Protein AF-A0AB33C5B0-F1 (afdb_monomer_lite)

pLDDT: mean 85.09, std 11.02, range [50.0, 95.81]

Structure (mmCIF, N/CA/C/O backbone):
data_AF-A0AB33C5B0-F1
#
_entry.id   AF-A0AB33C5B0-F1
#
loop_
_atom_site.group_PDB
_atom_site.id
_atom_site.type_symbol
_atom_site.label_atom_id
_atom_site.label_alt_id
_atom_site.label_comp_id
_atom_site.label_asym_id
_atom_site.label_entity_id
_atom_site.label_seq_id
_atom_site.pdbx_PDB_ins_code
_atom_site.Cartn_x
_atom_site.Cartn_y
_atom_site.Cartn_z
_atom_site.occupancy
_atom_site.B_iso_or_equiv
_atom_site.auth_seq_id
_atom_site.auth_comp_id
_atom_site.auth_asym_id
_atom_site.auth_atom_id
_atom_site.pdbx_PDB_model_num
ATOM 1 N N . MET A 1 1 ? 6.250 -9.795 -19.973 1.00 72.44 1 MET A N 1
ATOM 2 C CA . MET A 1 1 ? 5.325 -8.990 -19.163 1.00 72.44 1 MET A CA 1
ATOM 3 C C . MET A 1 1 ? 5.715 -9.130 -17.705 1.00 72.44 1 MET A C 1
ATOM 5 O O . MET A 1 1 ? 5.919 -10.260 -17.265 1.00 72.44 1 MET A O 1
ATOM 9 N N . LYS A 1 2 ? 5.911 -8.014 -17.002 1.00 85.12 2 LYS A N 1
ATOM 10 C CA . LYS A 1 2 ? 6.195 -7.983 -15.561 1.00 85.12 2 LYS A CA 1
ATOM 11 C C . LYS A 1 2 ? 4.900 -7.721 -14.807 1.00 85.12 2 LYS A C 1
ATOM 13 O O . LYS A 1 2 ? 4.088 -6.893 -15.207 1.00 85.12 2 LYS A O 1
ATOM 18 N N . SER A 1 3 ? 4.713 -8.428 -13.706 1.00 90.31 3 SER A N 1
ATOM 19 C CA . SER A 1 3 ? 3.585 -8.210 -12.811 1.00 90.31 3 SER A CA 1
ATOM 20 C C . SER A 1 3 ? 4.082 -8.165 -11.381 1.00 90.31 3 SER A C 1
ATOM 22 O O . SER A 1 3 ? 4.990 -8.918 -11.024 1.00 90.31 3 SER A O 1
ATOM 24 N N . ALA A 1 4 ? 3.497 -7.281 -10.584 1.00 91.88 4 ALA A N 1
ATOM 25 C CA . ALA A 1 4 ? 3.845 -7.100 -9.185 1.00 91.88 4 ALA A CA 1
ATOM 26 C C . ALA A 1 4 ? 2.593 -7.245 -8.325 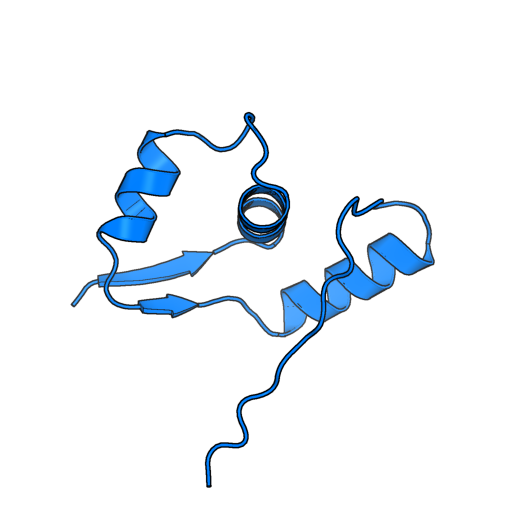1.00 91.88 4 ALA A C 1
ATOM 28 O O . ALA A 1 4 ? 1.537 -6.715 -8.658 1.00 91.88 4 ALA A O 1
ATOM 29 N N . LEU A 1 5 ? 2.723 -7.955 -7.211 1.00 92.38 5 LEU A N 1
ATOM 30 C CA . LEU A 1 5 ? 1.757 -7.932 -6.122 1.00 92.38 5 LEU A CA 1
ATOM 31 C C . LEU A 1 5 ? 2.370 -7.078 -5.016 1.00 92.38 5 LEU A C 1
ATOM 33 O O . LEU A 1 5 ? 3.470 -7.389 -4.556 1.00 92.38 5 LEU A O 1
ATOM 37 N N . ILE A 1 6 ? 1.694 -6.003 -4.626 1.00 93.06 6 ILE A N 1
ATOM 38 C CA . ILE A 1 6 ? 2.215 -5.081 -3.613 1.00 93.06 6 ILE A CA 1
ATOM 39 C C . ILE A 1 6 ? 1.659 -5.395 -2.226 1.00 93.06 6 ILE A C 1
ATOM 41 O O . ILE A 1 6 ? 0.537 -5.882 -2.077 1.00 93.06 6 ILE A 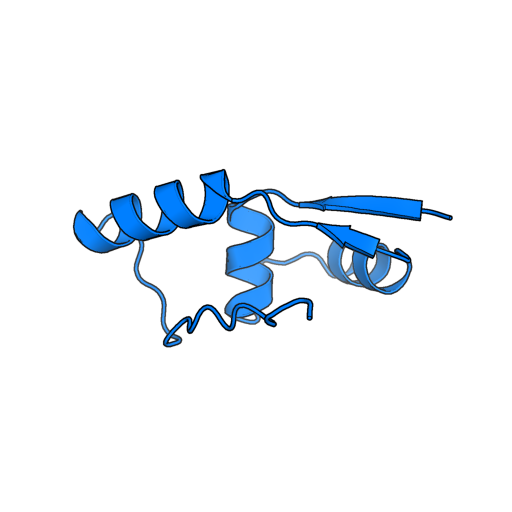O 1
ATOM 45 N N . ASP A 1 7 ? 2.471 -5.107 -1.211 1.00 92.31 7 ASP A N 1
ATOM 46 C CA . ASP A 1 7 ? 2.087 -5.211 0.195 1.00 92.31 7 ASP A CA 1
ATOM 47 C C . ASP A 1 7 ? 1.068 -4.127 0.582 1.00 92.31 7 ASP A C 1
ATOM 49 O O . ASP A 1 7 ? 1.026 -3.045 -0.015 1.00 92.31 7 ASP A O 1
ATOM 53 N N . THR A 1 8 ? 0.294 -4.393 1.637 1.00 91.44 8 THR A N 1
ATOM 54 C CA . THR A 1 8 ? -0.661 -3.452 2.233 1.00 91.44 8 THR A CA 1
ATOM 55 C C . THR A 1 8 ? -0.020 -2.092 2.546 1.00 91.44 8 THR A C 1
ATOM 57 O O . THR A 1 8 ? -0.624 -1.059 2.263 1.00 91.44 8 THR A O 1
ATOM 60 N N . HIS A 1 9 ? 1.204 -2.056 3.087 1.00 90.00 9 HIS A N 1
ATOM 61 C CA . HIS A 1 9 ? 1.862 -0.788 3.440 1.00 90.00 9 HIS A CA 1
ATOM 62 C C . HIS A 1 9 ? 2.291 0.017 2.212 1.00 90.00 9 HIS A C 1
ATOM 64 O O . HIS A 1 9 ? 2.127 1.233 2.193 1.00 90.00 9 HIS A O 1
ATOM 70 N N . VAL A 1 10 ? 2.785 -0.658 1.168 1.00 91.00 10 VAL A N 1
ATOM 71 C CA . VAL A 1 10 ? 3.152 -0.005 -0.099 1.00 91.00 10 VAL A CA 1
ATOM 72 C C . VAL A 1 10 ? 1.919 0.617 -0.744 1.00 91.00 10 VAL A C 1
ATOM 74 O O . VAL A 1 10 ? 1.980 1.751 -1.210 1.00 91.00 10 VAL A O 1
ATOM 77 N N . PHE A 1 11 ? 0.790 -0.095 -0.719 1.00 91.00 11 PHE A N 1
ATOM 78 C CA . PHE A 1 11 ? -0.483 0.433 -1.197 1.00 91.00 11 PHE A CA 1
ATOM 79 C C . PHE A 1 11 ? -0.935 1.677 -0.417 1.00 91.00 11 PHE A C 1
ATOM 81 O O . PHE A 1 11 ? -1.311 2.666 -1.039 1.00 91.00 11 PHE A O 1
ATOM 88 N N . ILE A 1 12 ? -0.855 1.662 0.920 1.00 89.44 12 ILE A N 1
ATOM 89 C CA . ILE A 1 12 ? -1.222 2.824 1.749 1.00 89.44 12 ILE A CA 1
ATOM 90 C C . ILE A 1 12 ? -0.334 4.030 1.419 1.00 89.44 12 ILE A C 1
ATOM 92 O O . ILE A 1 12 ? -0.852 5.116 1.184 1.00 89.44 12 ILE A O 1
ATOM 96 N N . TRP A 1 13 ? 0.987 3.847 1.348 1.00 90.88 13 TRP A N 1
ATOM 97 C CA . TRP A 1 13 ? 1.907 4.940 1.017 1.00 90.88 13 TRP A CA 1
ATOM 98 C C . TRP A 1 13 ? 1.684 5.503 -0.386 1.00 90.88 13 TRP A C 1
ATOM 100 O O . TRP A 1 13 ? 1.778 6.710 -0.575 1.00 90.88 13 TRP A O 1
ATOM 110 N N . LEU A 1 14 ? 1.363 4.653 -1.364 1.00 87.56 14 LEU A N 1
ATOM 111 C CA . LEU A 1 14 ? 0.972 5.102 -2.703 1.00 87.56 14 LEU A CA 1
ATOM 112 C C . LEU A 1 14 ? -0.317 5.930 -2.668 1.00 87.56 14 LEU A C 1
ATOM 114 O O . LEU A 1 14 ? -0.385 6.969 -3.317 1.00 87.56 14 LEU A O 1
ATOM 118 N N . ALA A 1 15 ? -1.329 5.471 -1.928 1.00 85.81 15 ALA A N 1
ATOM 119 C CA . ALA A 1 15 ? -2.632 6.130 -1.850 1.00 85.81 15 ALA A CA 1
ATOM 120 C C . ALA A 1 15 ? -2.573 7.493 -1.140 1.00 85.81 15 ALA A C 1
ATOM 122 O O . ALA A 1 15 ? -3.319 8.401 -1.498 1.00 85.81 15 ALA A O 1
ATOM 123 N N . GLU A 1 16 ? -1.685 7.635 -0.158 1.00 87.31 16 GLU A N 1
ATOM 124 C CA . GLU A 1 16 ? -1.490 8.860 0.631 1.00 87.31 16 GLU A CA 1
ATOM 125 C C . GLU A 1 16 ? -0.404 9.785 0.048 1.00 87.31 16 GLU A C 1
ATOM 127 O O . GLU A 1 16 ? -0.075 10.805 0.647 1.00 87.31 16 GLU A O 1
ATOM 132 N N . ASP A 1 17 ? 0.169 9.424 -1.107 1.00 83.31 17 ASP A N 1
ATOM 133 C CA . ASP A 1 17 ? 1.342 10.072 -1.707 1.00 83.31 17 ASP A CA 1
ATOM 134 C C . ASP A 1 17 ? 2.477 10.319 -0.694 1.00 83.31 17 ASP A C 1
ATOM 136 O O . ASP A 1 17 ? 3.131 11.363 -0.666 1.00 83.31 17 ASP A O 1
ATOM 140 N N . ASP A 1 18 ? 2.704 9.330 0.171 1.00 85.69 18 ASP A N 1
ATOM 141 C CA . ASP A 1 18 ? 3.593 9.455 1.317 1.00 85.69 18 ASP A CA 1
ATOM 142 C C . ASP A 1 18 ? 5.059 9.613 0.846 1.00 85.69 18 ASP A C 1
ATOM 144 O O . ASP A 1 18 ? 5.542 8.807 0.032 1.00 85.69 18 ASP A O 1
ATOM 148 N N . PRO A 1 19 ? 5.805 10.619 1.347 1.00 84.38 19 PRO A N 1
ATOM 149 C CA . PRO A 1 19 ? 7.211 10.832 0.996 1.00 84.38 19 PRO A CA 1
ATOM 150 C C . PRO A 1 19 ? 8.142 9.703 1.466 1.00 84.38 19 PRO A C 1
ATOM 152 O O . PRO A 1 19 ? 9.283 9.630 1.007 1.00 84.38 19 PRO A O 1
ATOM 155 N N . ILE A 1 20 ? 7.687 8.818 2.362 1.00 87.69 20 ILE A N 1
ATOM 156 C CA . ILE A 1 20 ? 8.412 7.603 2.762 1.00 87.69 20 ILE A CA 1
ATOM 157 C C . ILE A 1 20 ? 8.540 6.623 1.591 1.00 87.69 20 ILE A C 1
ATOM 159 O O . ILE A 1 20 ? 9.462 5.802 1.591 1.00 87.69 20 ILE A O 1
ATOM 163 N N . LEU A 1 21 ? 7.665 6.704 0.581 1.00 86.44 21 LEU A N 1
ATOM 164 C CA . LEU A 1 21 ? 7.704 5.796 -0.555 1.00 86.44 21 LEU A CA 1
ATOM 165 C C . LEU A 1 21 ? 8.965 6.038 -1.407 1.00 86.44 21 LEU A C 1
ATOM 167 O O . LEU A 1 21 ? 9.076 7.089 -2.045 1.00 86.44 21 LEU A O 1
ATOM 171 N N . PRO A 1 22 ? 9.904 5.073 -1.482 1.00 88.56 22 PRO A N 1
ATOM 172 C CA . PRO A 1 22 ? 11.145 5.268 -2.218 1.00 88.56 22 PRO A CA 1
ATOM 173 C C . PRO A 1 22 ? 10.882 5.521 -3.702 1.00 88.56 22 PRO A C 1
ATOM 175 O O . PRO A 1 22 ? 10.102 4.804 -4.330 1.00 88.56 22 PRO A O 1
ATOM 178 N N . VAL A 1 23 ? 11.602 6.483 -4.284 1.00 87.06 23 VAL A N 1
ATOM 179 C CA . VAL A 1 23 ? 11.506 6.811 -5.719 1.00 87.06 23 VAL A CA 1
ATOM 180 C C . VAL A 1 23 ? 11.760 5.573 -6.583 1.00 87.06 23 VAL A C 1
ATOM 182 O O . VAL A 1 23 ? 10.989 5.287 -7.486 1.00 87.06 23 VAL A O 1
ATOM 185 N N . SER A 1 24 ? 12.744 4.747 -6.221 1.00 89.69 24 SER A N 1
ATOM 186 C CA . SER A 1 24 ? 13.041 3.495 -6.930 1.00 89.69 24 SER A CA 1
ATOM 187 C C . SER A 1 24 ? 11.882 2.493 -6.938 1.00 89.69 24 SER A C 1
ATOM 189 O O . SER A 1 24 ? 11.755 1.705 -7.875 1.00 89.69 24 SER A O 1
ATOM 191 N N . LEU A 1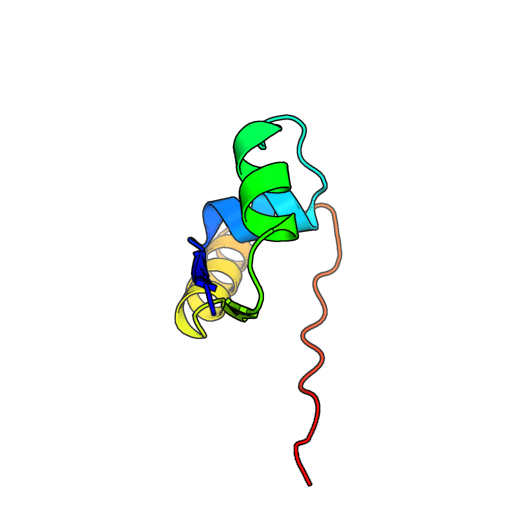 25 ? 11.038 2.499 -5.901 1.00 89.94 25 LEU A N 1
ATOM 192 C CA . LEU A 1 25 ? 9.858 1.644 -5.839 1.00 89.94 25 LEU A CA 1
ATOM 193 C C . LEU A 1 25 ? 8.746 2.195 -6.735 1.00 89.94 25 LEU A C 1
ATOM 195 O O . LEU A 1 25 ? 8.128 1.409 -7.448 1.00 89.94 25 LEU A O 1
ATOM 199 N N . ARG A 1 26 ? 8.540 3.520 -6.756 1.00 87.88 26 ARG A N 1
ATOM 200 C CA . ARG A 1 26 ? 7.622 4.176 -7.706 1.00 87.88 26 ARG A CA 1
ATOM 201 C C . ARG A 1 26 ? 8.037 3.880 -9.145 1.00 87.88 26 ARG A C 1
ATOM 203 O O . ARG A 1 26 ? 7.240 3.317 -9.888 1.00 87.88 26 ARG A O 1
ATOM 210 N N . ASP A 1 27 ? 9.309 4.099 -9.475 1.00 90.44 27 ASP A N 1
ATOM 211 C CA . ASP A 1 27 ? 9.866 3.803 -10.798 1.00 90.44 27 ASP A CA 1
ATOM 212 C C . ASP A 1 27 ? 9.664 2.324 -11.169 1.00 90.44 27 ASP A C 1
ATOM 214 O O . ASP A 1 27 ? 9.304 1.988 -12.298 1.00 90.44 27 ASP A O 1
ATOM 218 N N . SER A 1 28 ? 9.864 1.399 -10.223 1.00 90.00 28 SER A N 1
ATOM 219 C CA . SER A 1 28 ? 9.643 -0.027 -10.482 1.00 90.00 28 SER A CA 1
ATOM 220 C C . SER A 1 28 ? 8.173 -0.365 -10.741 1.00 90.00 28 SER A C 1
ATOM 222 O O . SER A 1 28 ? 7.899 -1.276 -11.526 1.00 90.00 28 SER A O 1
ATOM 224 N N . LEU A 1 29 ? 7.237 0.312 -10.075 1.00 90.50 29 LEU A N 1
ATOM 225 C CA . LEU A 1 29 ? 5.803 0.096 -10.261 1.00 90.50 29 LEU A CA 1
ATOM 226 C C . LEU A 1 29 ? 5.314 0.703 -11.578 1.00 90.50 29 LEU A C 1
ATOM 228 O O . LEU A 1 29 ? 4.555 0.047 -12.283 1.00 90.50 29 LEU A O 1
ATOM 232 N N . GLU A 1 30 ? 5.813 1.881 -11.955 1.00 88.88 30 GLU A N 1
ATOM 233 C CA . GLU A 1 30 ? 5.519 2.520 -13.248 1.00 88.88 30 GLU A CA 1
ATOM 234 C C . GLU A 1 30 ? 5.994 1.678 -14.440 1.00 88.88 30 GLU A C 1
ATOM 236 O O . GLU A 1 30 ? 5.344 1.640 -15.482 1.00 88.88 30 GLU A O 1
ATOM 241 N N . ASN A 1 31 ? 7.100 0.947 -14.278 1.00 92.00 31 ASN A N 1
ATOM 242 C CA . ASN A 1 31 ? 7.632 0.034 -15.293 1.00 92.00 31 ASN A CA 1
ATOM 243 C C . ASN A 1 31 ? 7.040 -1.393 -15.223 1.00 92.00 31 ASN A C 1
ATOM 245 O O . ASN A 1 31 ? 7.563 -2.313 -15.865 1.00 92.00 31 ASN A O 1
ATOM 249 N N . THR A 1 32 ? 5.995 -1.615 -14.420 1.00 93.19 32 THR A N 1
ATOM 250 C CA . THR A 1 32 ? 5.317 -2.912 -14.290 1.00 93.19 32 THR A CA 1
ATOM 251 C C . THR A 1 32 ? 3.994 -2.896 -15.051 1.00 93.19 32 THR A C 1
ATOM 253 O O . THR A 1 32 ? 3.146 -2.050 -14.801 1.00 93.19 32 THR A O 1
ATOM 256 N N . ASP A 1 33 ? 3.781 -3.879 -15.933 1.00 92.56 33 ASP A N 1
ATOM 257 C CA . ASP A 1 33 ? 2.590 -3.926 -16.796 1.00 92.56 33 ASP A CA 1
ATOM 258 C C . ASP A 1 33 ? 1.292 -4.074 -15.989 1.00 92.56 33 ASP A C 1
ATOM 260 O O . ASP A 1 33 ? 0.275 -3.474 -16.319 1.00 92.56 33 ASP A O 1
ATOM 264 N N . ASN A 1 34 ? 1.327 -4.898 -14.936 1.00 91.56 34 ASN A N 1
ATOM 265 C CA . ASN A 1 34 ? 0.181 -5.131 -14.060 1.00 91.56 34 ASN A CA 1
ATOM 266 C C . ASN A 1 34 ? 0.597 -5.074 -12.590 1.00 91.56 34 ASN A C 1
ATOM 268 O O . ASN A 1 34 ? 1.438 -5.862 -12.144 1.00 91.56 34 ASN A O 1
ATOM 272 N N . VAL A 1 35 ? -0.042 -4.191 -11.830 1.00 91.75 35 VAL A N 1
ATOM 273 C CA . VAL A 1 35 ? 0.124 -4.085 -10.379 1.00 91.75 35 VAL A CA 1
ATOM 274 C C . VAL A 1 35 ? -1.151 -4.578 -9.706 1.00 91.75 35 VAL A C 1
ATOM 276 O O . VAL A 1 35 ? -2.246 -4.097 -9.989 1.00 91.75 35 VAL A O 1
ATOM 279 N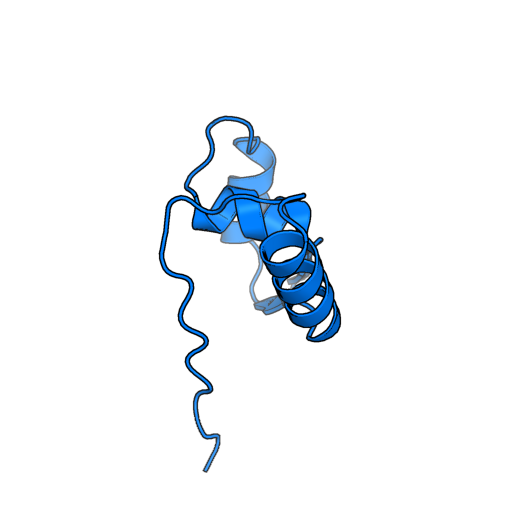 N . PHE A 1 36 ? -1.005 -5.554 -8.818 1.00 91.75 36 PHE A N 1
ATOM 280 C CA . PHE A 1 36 ? -2.099 -6.188 -8.098 1.00 91.75 36 PHE A CA 1
ATOM 281 C C . PHE A 1 36 ? -2.025 -5.863 -6.608 1.00 91.75 36 PHE A C 1
ATOM 283 O O . PHE A 1 36 ? -0.941 -5.738 -6.037 1.00 91.75 36 PHE A O 1
ATOM 290 N N . VAL A 1 37 ? -3.192 -5.807 -5.968 1.00 90.94 37 VAL A N 1
ATOM 291 C CA . VAL A 1 37 ? -3.351 -5.716 -4.512 1.00 90.94 37 VAL A CA 1
ATOM 292 C C . VAL A 1 37 ? -4.248 -6.864 -4.071 1.00 90.94 37 VAL A C 1
ATOM 294 O O . VAL A 1 37 ? -5.249 -7.166 -4.722 1.00 90.94 37 VAL A O 1
ATOM 297 N N . SER A 1 38 ? -3.892 -7.526 -2.972 1.00 92.75 38 SER A N 1
ATOM 298 C CA . SER A 1 38 ? -4.707 -8.612 -2.430 1.00 92.75 38 SER A CA 1
ATOM 299 C C . SER A 1 38 ? -6.000 -8.083 -1.811 1.00 92.75 38 SER A C 1
ATOM 301 O O . SER A 1 38 ? -5.992 -7.101 -1.071 1.00 92.75 38 SER A O 1
ATOM 303 N N . ILE A 1 39 ? -7.108 -8.802 -2.003 1.00 90.44 39 ILE A N 1
ATOM 304 C CA . ILE A 1 39 ? -8.365 -8.512 -1.297 1.00 90.44 39 ILE A CA 1
ATOM 305 C C . ILE A 1 39 ? -8.204 -8.590 0.232 1.00 90.44 39 ILE A C 1
ATOM 307 O O . ILE A 1 39 ? -8.870 -7.869 0.973 1.00 90.44 39 ILE A O 1
ATOM 311 N N . ALA A 1 40 ? -7.283 -9.432 0.715 1.00 91.00 40 ALA A N 1
ATOM 312 C CA . ALA A 1 40 ? -6.986 -9.557 2.138 1.00 91.00 40 ALA A CA 1
ATOM 313 C C . ALA A 1 40 ? -6.383 -8.267 2.721 1.00 91.00 40 ALA A C 1
ATOM 315 O O . ALA A 1 40 ? -6.669 -7.933 3.870 1.00 91.00 40 ALA A O 1
ATOM 316 N N . SER A 1 41 ? -5.616 -7.513 1.924 1.00 90.88 41 SER A N 1
ATOM 317 C CA . SER A 1 41 ? -5.055 -6.221 2.334 1.00 90.88 41 SER A CA 1
ATOM 318 C C . SER A 1 41 ? -6.158 -5.223 2.683 1.00 90.88 41 SER A C 1
ATOM 320 O O . SER A 1 41 ? -6.060 -4.534 3.694 1.00 90.88 41 SER A O 1
ATOM 322 N N . PHE A 1 42 ? -7.255 -5.200 1.918 1.00 89.81 42 PHE A N 1
ATOM 323 C CA . PHE A 1 42 ? -8.401 -4.338 2.220 1.00 89.81 42 PHE A CA 1
ATOM 324 C C . PHE A 1 42 ? -9.073 -4.715 3.541 1.00 89.81 42 PHE A C 1
ATOM 326 O O . PHE A 1 42 ? -9.326 -3.839 4.365 1.00 89.81 42 PHE A O 1
ATOM 333 N N . TRP A 1 43 ? -9.293 -6.009 3.787 1.00 91.19 43 TRP A N 1
ATOM 334 C CA . TRP A 1 43 ? -9.824 -6.483 5.069 1.00 91.19 43 TRP A CA 1
ATOM 335 C C . TRP A 1 43 ? -8.941 -6.070 6.251 1.00 91.19 43 TRP A C 1
ATOM 337 O O . TRP A 1 43 ? -9.450 -5.588 7.265 1.00 91.19 43 TRP A O 1
ATOM 347 N N . GLU A 1 44 ? -7.621 -6.220 6.124 1.00 92.69 44 GLU A N 1
ATOM 348 C CA . GLU A 1 44 ? -6.670 -5.801 7.155 1.00 92.69 44 GLU A CA 1
ATOM 349 C C . GLU A 1 44 ? -6.738 -4.287 7.409 1.00 92.69 44 GLU A C 1
ATOM 351 O O . GLU A 1 44 ? -6.808 -3.867 8.569 1.00 92.69 44 GLU A O 1
ATOM 356 N N . ILE A 1 45 ? -6.775 -3.473 6.347 1.00 91.31 45 ILE A N 1
ATOM 357 C CA . ILE A 1 45 ? -6.917 -2.012 6.431 1.00 91.31 45 ILE A CA 1
ATOM 358 C C . ILE A 1 45 ? -8.209 -1.648 7.162 1.00 91.31 45 ILE A C 1
ATOM 360 O O . ILE A 1 45 ? -8.159 -0.910 8.146 1.00 91.31 45 ILE A O 1
ATOM 364 N N . SER A 1 46 ? -9.352 -2.203 6.751 1.00 90.25 46 SER A N 1
ATOM 365 C CA . SER A 1 46 ? -10.647 -1.915 7.379 1.00 90.25 46 SER A CA 1
ATOM 366 C C . SER A 1 46 ? -10.653 -2.258 8.869 1.00 90.25 46 SER A C 1
ATOM 368 O O . SER A 1 46 ? -11.167 -1.486 9.682 1.00 90.25 46 SER A O 1
ATOM 370 N N . ILE A 1 47 ? -10.047 -3.386 9.256 1.00 92.25 47 ILE A N 1
ATOM 371 C CA . ILE A 1 47 ? -9.915 -3.767 10.666 1.00 92.25 47 ILE A CA 1
ATOM 372 C C . ILE A 1 47 ? -9.028 -2.766 11.408 1.00 92.25 47 ILE A C 1
ATOM 374 O O . ILE A 1 47 ? -9.435 -2.286 12.467 1.00 92.25 47 ILE A O 1
ATOM 378 N N . LYS A 1 48 ? -7.846 -2.428 10.872 1.00 91.88 48 LYS A N 1
ATOM 379 C CA . LYS A 1 48 ? -6.898 -1.498 11.510 1.00 91.88 48 LYS A CA 1
ATOM 380 C C . LYS A 1 48 ? -7.472 -0.092 11.675 1.00 91.88 48 LYS A C 1
ATOM 382 O O . LYS A 1 48 ? -7.268 0.500 12.735 1.00 91.88 48 LYS A O 1
ATOM 387 N N . VAL A 1 49 ? -8.222 0.399 10.688 1.00 91.56 49 VAL A N 1
ATOM 388 C CA . VAL A 1 49 ? -8.945 1.677 10.765 1.00 91.56 49 VAL A CA 1
ATOM 389 C C . VAL A 1 49 ? -10.009 1.618 11.858 1.00 91.56 49 VAL A C 1
ATOM 391 O O . VAL A 1 49 ? -10.035 2.467 12.746 1.00 91.56 49 VAL A O 1
ATOM 394 N N . LYS A 1 50 ? -10.834 0.563 11.874 1.00 92.12 50 LYS A N 1
ATOM 395 C CA . LYS A 1 50 ? -11.910 0.406 12.863 1.00 92.12 50 LYS A CA 1
ATOM 396 C C . LYS A 1 50 ? -11.404 0.372 14.309 1.00 92.12 50 LYS A C 1
ATOM 398 O O . LYS A 1 50 ? -12.082 0.873 15.200 1.00 92.12 50 LYS A O 1
ATOM 403 N N . ILE A 1 51 ? -10.240 -0.228 14.555 1.00 95.81 51 ILE A N 1
ATOM 404 C CA . ILE A 1 51 ? -9.638 -0.303 15.899 1.00 95.81 51 ILE A CA 1
ATOM 405 C C . ILE A 1 51 ? -8.715 0.885 16.222 1.00 95.81 51 ILE A C 1
ATOM 407 O O . ILE A 1 51 ? -8.041 0.854 17.250 1.00 95.81 51 ILE A O 1
ATOM 411 N N . GLY A 1 52 ? -8.636 1.898 15.350 1.00 91.62 52 GLY A N 1
ATOM 412 C CA . GLY A 1 52 ? -7.814 3.096 15.549 1.00 91.62 52 GLY A CA 1
ATOM 413 C C . GLY A 1 52 ? -6.300 2.865 15.463 1.00 91.62 52 GLY A C 1
ATOM 414 O O . GLY A 1 52 ? -5.529 3.707 15.911 1.00 91.62 52 GLY A O 1
ATOM 415 N N . LYS A 1 53 ? -5.853 1.728 14.910 1.00 91.44 53 LYS A N 1
ATOM 416 C CA . LYS A 1 53 ? -4.423 1.432 14.686 1.00 91.44 53 LYS A CA 1
ATOM 417 C C . LYS A 1 53 ? -3.881 2.019 13.384 1.00 91.44 53 LYS A C 1
ATOM 419 O O . LYS A 1 53 ? -2.670 2.017 13.187 1.00 91.44 53 LYS A O 1
ATOM 424 N N . LEU A 1 54 ? -4.761 2.466 12.495 1.00 88.69 54 LEU A N 1
ATOM 425 C CA . LEU A 1 54 ? -4.423 3.115 11.236 1.00 88.69 54 LEU A CA 1
ATOM 426 C C . LEU A 1 54 ? -5.365 4.304 11.044 1.00 88.69 54 LEU A C 1
ATOM 428 O O . LEU A 1 54 ? -6.576 4.148 11.174 1.00 88.69 54 LEU A O 1
ATOM 432 N N . SER A 1 55 ? -4.804 5.469 10.738 1.00 87.00 55 SER A N 1
ATOM 433 C CA . SER A 1 55 ? -5.552 6.656 10.327 1.00 87.0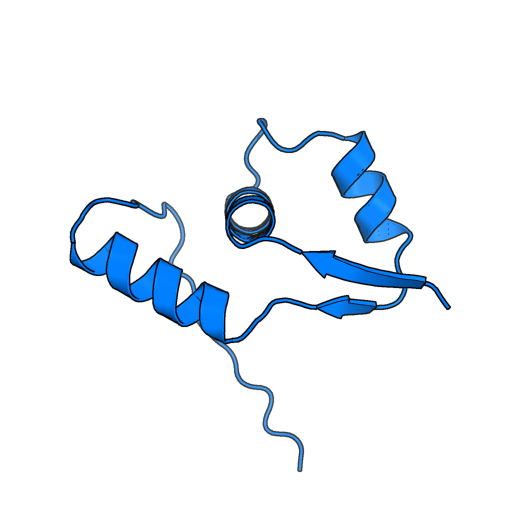0 55 SER A CA 1
ATOM 434 C C . SER A 1 55 ? -5.187 6.946 8.880 1.00 87.00 55 SER A C 1
ATOM 436 O O . SER A 1 55 ? -4.002 7.025 8.569 1.00 87.00 55 SER A O 1
ATOM 438 N N . LEU A 1 56 ? -6.190 7.074 8.019 1.00 85.06 56 LEU A N 1
ATOM 439 C CA . LEU A 1 56 ? -6.023 7.466 6.620 1.00 85.06 56 LEU A CA 1
ATOM 440 C C . LEU A 1 56 ? -6.448 8.931 6.491 1.00 85.06 56 LEU A C 1
ATOM 442 O O . LEU A 1 56 ? -7.437 9.321 7.120 1.00 85.06 56 LEU A O 1
ATOM 446 N N . CYS A 1 57 ? -5.692 9.745 5.751 1.00 77.00 57 CYS A N 1
ATOM 447 C CA . CYS A 1 57 ? -6.062 11.148 5.533 1.00 77.00 57 CYS A CA 1
ATOM 448 C C . CYS A 1 57 ? -7.057 11.278 4.377 1.00 77.00 57 CYS A C 1
ATOM 450 O O . CYS A 1 57 ? -7.818 12.246 4.337 1.00 77.00 57 CYS A O 1
ATOM 452 N N . SER A 1 58 ? -7.071 10.304 3.465 1.00 70.94 58 SER A N 1
ATOM 453 C CA . SER A 1 58 ? -7.990 10.254 2.333 1.00 70.94 58 SER A CA 1
ATOM 454 C C . SER A 1 58 ? -9.157 9.289 2.572 1.00 70.94 58 SER A C 1
ATOM 456 O O . SER A 1 58 ? -8.997 8.204 3.140 1.00 70.94 58 SER A O 1
ATOM 458 N N . GLU A 1 59 ? -10.350 9.656 2.094 1.00 71.00 59 GLU A N 1
ATOM 459 C CA . GLU A 1 59 ? -11.462 8.713 1.976 1.00 71.00 59 GLU A CA 1
ATOM 460 C C . GLU A 1 59 ? -11.157 7.702 0.860 1.00 71.00 59 GLU A C 1
ATOM 462 O O . GLU A 1 59 ? -11.286 7.979 -0.333 1.00 71.00 59 GLU A O 1
ATOM 467 N N . MET A 1 60 ? -10.760 6.490 1.246 1.00 70.06 60 MET A N 1
ATOM 468 C CA . MET A 1 60 ? -10.596 5.382 0.307 1.00 70.06 60 MET A CA 1
ATOM 469 C C . MET A 1 60 ? -11.963 4.830 -0.108 1.00 70.06 60 MET A C 1
ATOM 471 O O . MET A 1 60 ? -12.643 4.163 0.673 1.00 70.06 60 MET A O 1
ATOM 475 N N . THR A 1 61 ? -12.340 5.055 -1.367 1.00 67.06 61 THR A N 1
ATOM 476 C CA . THR A 1 61 ? -13.528 4.436 -1.967 1.00 67.06 61 THR A CA 1
ATOM 477 C C . THR A 1 61 ? -13.104 3.248 -2.822 1.00 67.06 61 THR A C 1
ATOM 479 O O . THR A 1 61 ? -12.322 3.393 -3.759 1.00 67.06 61 THR A O 1
ATOM 482 N N . MET A 1 62 ? -13.621 2.058 -2.513 1.00 64.94 62 MET A N 1
ATOM 483 C CA . MET A 1 62 ? -13.438 0.890 -3.372 1.00 64.94 62 MET A CA 1
ATOM 484 C C . MET A 1 62 ? -14.419 0.980 -4.538 1.00 64.94 62 MET A C 1
ATOM 486 O O . MET A 1 62 ? -15.615 0.758 -4.365 1.00 64.94 62 MET A O 1
ATOM 490 N N . THR A 1 63 ? -13.924 1.302 -5.730 1.00 65.88 63 THR A N 1
ATOM 491 C CA . THR A 1 63 ? -14.707 1.168 -6.957 1.00 65.88 63 THR A CA 1
ATOM 492 C C . THR A 1 63 ? -14.478 -0.226 -7.520 1.00 65.88 63 THR A C 1
ATOM 494 O O . THR A 1 63 ? -13.438 -0.541 -8.098 1.00 65.88 63 THR A O 1
ATOM 497 N N . GLN A 1 64 ? -15.451 -1.107 -7.310 1.00 60.59 64 GLN A N 1
ATOM 498 C CA . GLN A 1 64 ? -15.471 -2.377 -8.015 1.00 60.59 64 GLN A CA 1
ATOM 499 C C . GLN A 1 64 ? -15.945 -2.079 -9.434 1.00 60.59 64 GLN A C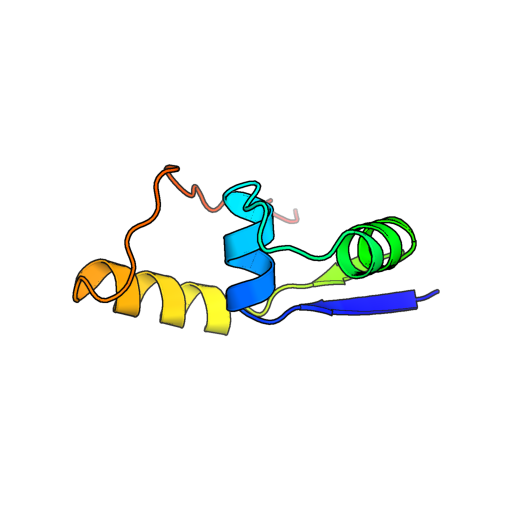 1
ATOM 501 O O . GLN A 1 64 ? -17.074 -1.649 -9.645 1.00 60.59 64 GLN A O 1
ATOM 506 N N . LYS A 1 65 ? -15.047 -2.216 -10.412 1.00 58.16 65 LYS A N 1
ATOM 507 C CA . LYS A 1 65 ? -15.467 -2.226 -11.809 1.00 58.16 65 LYS A CA 1
ATOM 508 C C . LYS A 1 65 ? -16.219 -3.534 -12.014 1.00 58.16 65 LYS A C 1
ATOM 510 O O . LYS A 1 65 ? -15.598 -4.593 -11.929 1.00 58.16 65 LYS A O 1
ATOM 515 N N . ASP A 1 66 ? -17.527 -3.451 -12.214 1.00 50.19 66 ASP A N 1
ATOM 516 C CA . ASP A 1 66 ? -18.335 -4.598 -12.611 1.00 50.19 66 ASP A CA 1
ATOM 517 C C . ASP A 1 66 ? -17.813 -5.075 -13.972 1.00 50.19 66 ASP A C 1
ATOM 519 O O . ASP A 1 66 ? -17.778 -4.324 -14.950 1.00 50.19 66 ASP A O 1
ATOM 523 N N . TRP A 1 67 ? -17.268 -6.290 -13.995 1.00 56.19 67 TRP A N 1
ATOM 524 C CA . TRP A 1 67 ? -16.848 -6.951 -15.224 1.00 56.19 67 TRP A CA 1
ATOM 525 C C . TRP A 1 67 ? -18.080 -7.661 -15.789 1.00 56.19 67 TRP A C 1
ATOM 527 O O . TRP A 1 67 ? -18.286 -8.837 -15.491 1.00 56.19 67 TRP A O 1
ATOM 537 N N . ASP A 1 68 ? -18.910 -6.915 -16.524 1.00 50.00 68 ASP A N 1
ATOM 538 C CA . ASP A 1 68 ? -19.885 -7.493 -17.462 1.00 50.00 68 ASP A CA 1
ATOM 539 C C . ASP A 1 68 ? -19.168 -8.257 -18.592 1.00 50.00 68 ASP A C 1
ATOM 541 O O . ASP A 1 68 ? -18.137 -7.745 -19.103 1.00 50.00 68 ASP A O 1
#

Secondary structure (DSSP, 8-state):
--EEEEPHHHHHHHHTT-TTS-HHHHHHHHT-SEEEE-HHHHHHHHHHHHTTS---SS----------

Sequence (68 aa):
MKSALIDTHVFIWLAEDDPILPVSLRDSLENTDNVFVSIASFWEISIKVKIGKLSLCSEMTMTQKDWD

Radius of gyration: 13.25 Å; chains: 1; bounding box: 33×21×35 Å

Organism: NCBI:txid1903187

Foldseek 3Di:
DAEEEDDLVQVLCVVQVPPVNDPVNVVVVVPGPYYHYDPVSVVVVVVCVVVVVDDHPDDDDDDDDPPD

InterPro domains:
  IPR002716 PIN domain [PF01850] (5-51)
  IPR029060 PIN-like domain superfamily [SSF88723] (1-52)
  IPR052919 Type II TA system ribonuclease [PTHR36173] (3-61)